Protein AF-A0A523GT35-F1 (afdb_monomer)

Nearest PDB structures (foldseek):
  2ecf-assembly1_A-2  TM=4.949E-01  e=2.630E+00  Stenotrophomonas maltophilia
  5e6s-assembly3_E  TM=4.605E-01  e=5.744E+00  Homo sapiens
  5e6u-assembly1_A  TM=4.478E-01  e=9.290E+00  Homo sapiens

Structure (mmCIF, N/CA/C/O backbone):
data_AF-A0A523GT35-F1
#
_entry.id   AF-A0A523GT35-F1
#
loop_
_atom_site.group_PDB
_atom_site.id
_atom_site.type_symbol
_atom_site.label_atom_id
_atom_site.label_alt_id
_atom_site.label_comp_id
_atom_site.label_asym_id
_atom_site.label_entity_id
_atom_site.label_seq_id
_atom_site.pdbx_PDB_ins_code
_atom_site.Cartn_x
_atom_site.Cartn_y
_atom_site.Cartn_z
_atom_site.occupancy
_atom_site.B_iso_or_equiv
_atom_site.auth_seq_id
_atom_site.auth_comp_id
_atom_site.auth_asym_id
_atom_site.auth_atom_id
_atom_site.pdbx_PDB_model_num
ATOM 1 N N . MET A 1 1 ? 17.011 3.997 -34.703 1.00 52.62 1 MET A N 1
ATOM 2 C CA . MET A 1 1 ? 16.875 4.525 -33.328 1.00 52.62 1 MET A CA 1
ATOM 3 C C . MET A 1 1 ? 15.529 4.063 -32.796 1.00 52.62 1 MET A C 1
ATOM 5 O O . MET A 1 1 ? 14.516 4.458 -33.352 1.00 52.62 1 MET A O 1
ATOM 9 N N . HIS A 1 2 ? 15.509 3.160 -31.815 1.00 78.00 2 HIS A N 1
ATOM 10 C CA . HIS A 1 2 ? 14.256 2.716 -31.198 1.00 78.00 2 HIS A CA 1
ATOM 11 C C . HIS A 1 2 ? 13.876 3.720 -30.106 1.00 78.00 2 HIS A C 1
ATOM 13 O O . HIS A 1 2 ? 14.668 3.958 -29.197 1.00 78.00 2 HIS A O 1
ATOM 19 N N . SER A 1 3 ? 12.699 4.333 -30.225 1.00 84.25 3 SER A N 1
ATOM 20 C CA . SER A 1 3 ? 12.130 5.214 -29.203 1.00 84.25 3 SER A CA 1
ATOM 21 C C . SER A 1 3 ? 11.040 4.456 -28.454 1.00 84.25 3 SER A C 1
ATOM 23 O O . SER A 1 3 ? 10.195 3.817 -29.080 1.00 84.25 3 SER A O 1
ATOM 25 N N . LEU A 1 4 ? 11.069 4.516 -27.124 1.00 83.88 4 LEU A N 1
ATOM 26 C CA . LEU A 1 4 ? 10.042 3.942 -26.265 1.00 83.88 4 LEU A CA 1
ATOM 27 C C . LEU A 1 4 ? 9.447 5.050 -25.406 1.00 83.88 4 LEU A C 1
ATOM 29 O O . LEU A 1 4 ? 10.132 5.629 -24.566 1.00 83.88 4 LEU A O 1
ATOM 33 N N . ILE A 1 5 ? 8.160 5.318 -25.604 1.00 88.50 5 ILE A N 1
ATOM 34 C CA . ILE A 1 5 ? 7.397 6.248 -24.777 1.00 88.50 5 ILE A CA 1
ATOM 35 C C . ILE A 1 5 ? 6.486 5.417 -23.873 1.00 88.50 5 ILE A C 1
ATOM 37 O O . ILE A 1 5 ? 5.737 4.550 -24.337 1.00 88.50 5 ILE A O 1
ATOM 41 N N . ARG A 1 6 ? 6.575 5.668 -22.567 1.00 89.81 6 ARG A N 1
ATOM 42 C CA . ARG A 1 6 ? 5.725 5.064 -21.538 1.00 89.81 6 ARG A CA 1
ATOM 43 C C . ARG A 1 6 ? 5.167 6.177 -20.667 1.00 89.81 6 ARG A C 1
ATOM 45 O O . ARG A 1 6 ? 5.929 6.969 -20.118 1.00 89.81 6 ARG A O 1
ATOM 52 N N . LYS A 1 7 ? 3.841 6.255 -20.597 1.00 93.25 7 LYS A N 1
ATOM 53 C CA . LYS A 1 7 ? 3.146 7.136 -19.658 1.00 93.25 7 LYS A CA 1
ATOM 54 C C . LYS A 1 7 ? 3.077 6.428 -18.311 1.00 93.25 7 LYS A C 1
ATOM 56 O O . LYS A 1 7 ? 3.045 5.204 -18.272 1.00 93.25 7 LYS A O 1
ATOM 61 N N . PHE A 1 8 ? 3.097 7.192 -17.230 1.00 94.75 8 PHE A N 1
ATOM 62 C CA . PHE A 1 8 ? 2.720 6.658 -15.930 1.00 94.75 8 PHE A CA 1
ATOM 63 C C . PHE A 1 8 ? 1.214 6.838 -15.745 1.00 94.75 8 PHE A C 1
ATOM 65 O O . PHE A 1 8 ? 0.640 7.811 -16.235 1.00 94.75 8 PHE A O 1
ATOM 72 N N . ASP A 1 9 ? 0.618 5.911 -15.014 1.00 95.00 9 ASP A N 1
ATOM 73 C CA . ASP A 1 9 ? -0.793 5.881 -14.649 1.00 95.00 9 ASP A CA 1
ATOM 74 C C . ASP A 1 9 ? -0.969 6.233 -13.164 1.00 95.00 9 ASP A C 1
ATOM 76 O O . ASP A 1 9 ? -1.936 6.893 -12.798 1.00 95.00 9 ASP A O 1
ATOM 80 N N . PHE A 1 10 ? 0.010 5.886 -12.313 1.00 93.44 10 PHE A N 1
ATOM 81 C CA . PHE A 1 10 ? -0.019 6.186 -10.878 1.00 93.44 10 PHE A CA 1
ATOM 82 C C . PHE A 1 10 ? 1.306 6.742 -10.352 1.00 93.44 10 PHE A C 1
ATOM 84 O O . PHE A 1 10 ? 2.380 6.536 -10.927 1.00 93.44 10 PHE A O 1
ATOM 91 N N . VAL A 1 11 ? 1.223 7.408 -9.198 1.00 92.50 11 VAL A N 1
ATOM 92 C CA . VAL A 1 11 ? 2.372 7.861 -8.408 1.00 92.50 11 VAL A CA 1
ATOM 93 C C . VAL A 1 11 ? 2.367 7.138 -7.064 1.00 92.50 11 VAL A C 1
ATOM 95 O O . VAL A 1 11 ? 1.373 7.151 -6.346 1.00 92.50 11 VAL A O 1
ATOM 98 N N . LEU A 1 12 ? 3.493 6.517 -6.717 1.00 88.88 12 LEU A N 1
ATOM 99 C CA . LEU A 1 12 ? 3.676 5.746 -5.491 1.00 88.88 12 LEU A CA 1
ATOM 100 C C . LEU A 1 12 ? 4.555 6.508 -4.487 1.00 88.88 12 LEU A C 1
ATOM 102 O O . LEU A 1 12 ? 5.660 6.960 -4.814 1.00 88.88 12 LEU A O 1
ATOM 106 N N . GLY A 1 13 ? 4.092 6.561 -3.236 1.00 81.12 13 GLY A N 1
ATOM 107 C CA . GLY A 1 13 ? 4.807 7.135 -2.095 1.00 81.12 13 GLY A CA 1
ATOM 108 C C . GLY A 1 13 ? 4.301 8.521 -1.688 1.00 81.12 13 GLY A C 1
ATOM 109 O O . GLY A 1 13 ? 3.748 9.263 -2.490 1.00 81.12 13 GLY A O 1
ATOM 110 N N . SER A 1 14 ? 4.532 8.897 -0.425 1.00 80.62 14 SER A N 1
ATOM 111 C CA . SER A 1 14 ? 4.049 10.164 0.157 1.00 80.62 14 SER A CA 1
ATOM 112 C C . SER A 1 14 ? 4.697 11.424 -0.429 1.00 80.62 14 SER A C 1
ATOM 114 O O . SER A 1 14 ? 4.339 12.536 -0.059 1.00 80.62 14 SER A O 1
ATOM 116 N N . GLY A 1 15 ? 5.709 11.285 -1.288 1.00 84.81 15 GLY A N 1
ATOM 117 C CA . GLY A 1 15 ? 6.460 12.408 -1.842 1.00 84.81 15 GLY A CA 1
ATOM 118 C C . GLY A 1 15 ? 7.421 13.089 -0.863 1.00 84.81 15 GLY A C 1
ATOM 119 O O . GLY A 1 15 ? 8.252 13.871 -1.315 1.00 84.81 15 GLY A O 1
ATOM 120 N N . ASN A 1 16 ? 7.397 12.766 0.435 1.00 87.31 16 ASN A N 1
ATOM 121 C CA . ASN A 1 16 ? 8.314 13.352 1.426 1.00 87.31 16 ASN A CA 1
ATOM 122 C C . ASN A 1 16 ? 9.777 12.950 1.184 1.00 87.31 16 ASN A C 1
ATOM 124 O O . ASN A 1 16 ? 10.693 13.759 1.333 1.00 87.31 16 ASN A O 1
ATOM 128 N N . ALA A 1 17 ? 10.006 11.689 0.814 1.00 88.38 17 ALA A N 1
ATOM 129 C CA . ALA A 1 17 ? 11.333 11.181 0.471 1.00 88.38 17 ALA A CA 1
ATOM 130 C C . ALA A 1 17 ? 11.521 11.103 -1.047 1.00 88.38 17 ALA A C 1
ATOM 132 O O . ALA A 1 17 ? 12.507 11.613 -1.585 1.00 88.38 17 ALA A O 1
ATOM 133 N N . ALA A 1 18 ? 10.562 10.477 -1.731 1.00 91.69 18 ALA A N 1
ATOM 134 C CA . ALA A 1 18 ? 10.578 10.294 -3.169 1.00 91.69 18 ALA A CA 1
ATOM 135 C C . ALA A 1 18 ? 9.174 10.018 -3.730 1.00 91.69 18 ALA A C 1
ATOM 137 O O . ALA A 1 18 ? 8.258 9.678 -2.978 1.00 91.69 18 ALA A O 1
ATOM 138 N N . ARG A 1 19 ? 9.043 10.137 -5.054 1.00 93.19 19 ARG A N 1
ATOM 139 C 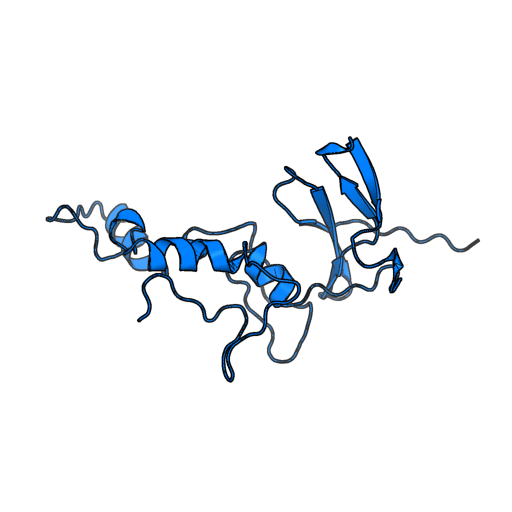CA . ARG A 1 19 ? 7.877 9.726 -5.847 1.00 93.19 19 ARG A CA 1
ATOM 140 C C . ARG A 1 19 ? 8.322 8.712 -6.892 1.00 93.19 19 ARG A C 1
ATOM 142 O O . ARG A 1 19 ? 9.140 9.043 -7.754 1.00 93.19 19 ARG A O 1
ATOM 149 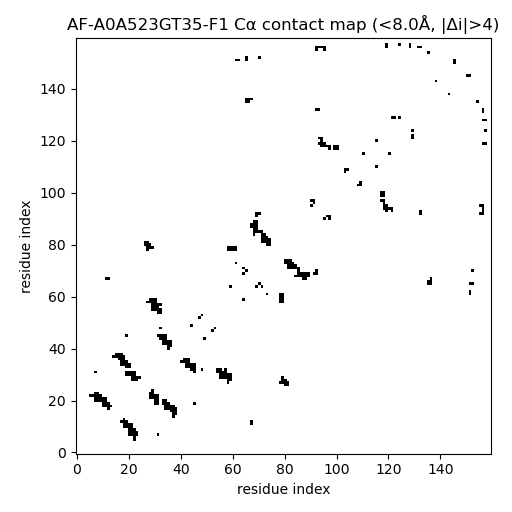N N . ALA A 1 20 ? 7.819 7.489 -6.785 1.00 93.56 20 ALA A N 1
ATOM 150 C CA . ALA A 1 20 ? 7.924 6.491 -7.842 1.00 93.56 20 ALA A CA 1
ATOM 151 C C . ALA A 1 20 ? 6.740 6.626 -8.796 1.00 93.56 20 ALA A C 1
ATOM 153 O O . ALA A 1 20 ? 5.672 7.090 -8.405 1.00 93.56 20 ALA A O 1
ATOM 154 N N . TYR A 1 21 ? 6.939 6.212 -10.038 1.00 95.25 21 TYR A N 1
ATOM 155 C CA . TYR A 1 21 ? 5.925 6.284 -11.080 1.00 95.25 21 TYR A CA 1
ATOM 156 C C . TYR A 1 21 ? 5.619 4.876 -11.552 1.00 95.25 21 TYR A C 1
ATOM 158 O O . TYR A 1 21 ? 6.520 4.044 -11.646 1.00 95.25 21 TYR A O 1
ATOM 166 N N . VAL A 1 22 ? 4.350 4.607 -11.816 1.00 95.25 22 VAL A N 1
ATOM 167 C CA . VAL A 1 22 ? 3.852 3.268 -12.122 1.00 95.25 22 VAL A CA 1
ATOM 168 C C . VAL A 1 22 ? 3.078 3.328 -13.420 1.00 95.25 22 VAL A C 1
ATOM 170 O O . VAL A 1 22 ? 2.316 4.269 -13.620 1.00 95.25 22 VAL A O 1
ATOM 173 N N . THR A 1 23 ? 3.259 2.339 -14.286 1.00 95.88 23 THR A N 1
ATOM 174 C CA . THR A 1 23 ? 2.457 2.167 -15.500 1.00 95.88 23 THR A CA 1
ATOM 175 C C . THR A 1 23 ? 1.678 0.860 -15.455 1.00 95.88 23 THR A C 1
ATOM 177 O O . THR A 1 23 ? 2.124 -0.108 -14.837 1.00 95.88 23 THR A O 1
ATOM 180 N N . VAL A 1 24 ? 0.525 0.835 -16.114 1.00 95.00 24 VAL A N 1
ATOM 181 C CA . VAL A 1 24 ? -0.274 -0.360 -16.357 1.00 95.00 24 VAL A CA 1
ATOM 182 C C . VAL A 1 24 ? 0.033 -0.884 -17.758 1.00 95.00 24 VAL A C 1
ATOM 184 O O . VAL A 1 24 ? -0.209 -0.212 -18.759 1.00 95.00 24 VAL A O 1
ATOM 187 N N . ASN A 1 25 ? 0.521 -2.118 -17.849 1.00 92.44 25 ASN A N 1
ATOM 188 C CA . ASN A 1 25 ? 0.748 -2.816 -19.110 1.00 92.44 25 ASN A CA 1
ATOM 189 C C . ASN A 1 25 ? 0.004 -4.153 -19.099 1.00 92.44 25 ASN A C 1
ATOM 191 O O . ASN A 1 25 ? 0.262 -5.001 -18.253 1.00 92.44 25 ASN A O 1
ATOM 195 N N . ASN A 1 26 ? -0.942 -4.353 -20.021 1.00 91.38 26 ASN A N 1
ATOM 196 C CA . ASN A 1 26 ? -1.770 -5.567 -20.076 1.00 91.38 26 ASN A CA 1
ATOM 197 C C . ASN A 1 26 ? -2.450 -5.919 -18.725 1.00 91.38 26 ASN A C 1
ATOM 199 O O . ASN A 1 26 ? -2.572 -7.089 -18.352 1.00 91.38 26 ASN A O 1
ATOM 203 N N . GLY A 1 27 ? -2.852 -4.895 -17.962 1.00 92.12 27 GLY A N 1
ATOM 204 C CA . GLY A 1 27 ? -3.447 -5.030 -16.627 1.00 92.12 27 GLY A CA 1
ATOM 205 C C . GLY A 1 27 ? -2.454 -5.287 -15.487 1.00 92.12 27 GLY A C 1
ATOM 206 O O . GLY A 1 27 ? -2.886 -5.436 -14.350 1.00 92.12 27 GLY A O 1
ATOM 207 N N . GLU A 1 28 ? -1.151 -5.350 -15.768 1.00 95.25 28 GLU A N 1
ATOM 208 C CA . GLU A 1 28 ? -0.088 -5.503 -14.772 1.00 95.25 28 GLU A CA 1
ATOM 209 C C . GLU A 1 28 ? 0.555 -4.159 -14.427 1.00 95.25 28 GLU A C 1
ATOM 211 O O . GLU A 1 28 ? 0.800 -3.326 -15.300 1.00 95.25 28 GLU A O 1
ATOM 216 N N . LEU A 1 29 ? 0.817 -3.940 -13.143 1.00 95.56 29 LEU A N 1
ATOM 217 C CA . LEU A 1 29 ? 1.445 -2.735 -12.621 1.00 95.56 29 LEU A CA 1
ATOM 218 C C . LEU A 1 29 ? 2.962 -2.893 -12.613 1.00 95.56 29 LEU A C 1
ATOM 220 O O . LEU A 1 29 ? 3.495 -3.797 -11.966 1.00 95.56 29 LEU A O 1
ATOM 224 N N . HIS A 1 30 ? 3.657 -1.957 -13.253 1.00 95.75 30 HIS A N 1
ATOM 225 C CA . HIS A 1 30 ? 5.115 -1.916 -13.282 1.00 95.75 30 HIS A CA 1
ATOM 226 C C . HIS A 1 30 ? 5.649 -0.582 -12.766 1.00 95.75 30 HIS A C 1
ATOM 228 O O . HIS A 1 30 ? 5.195 0.485 -13.18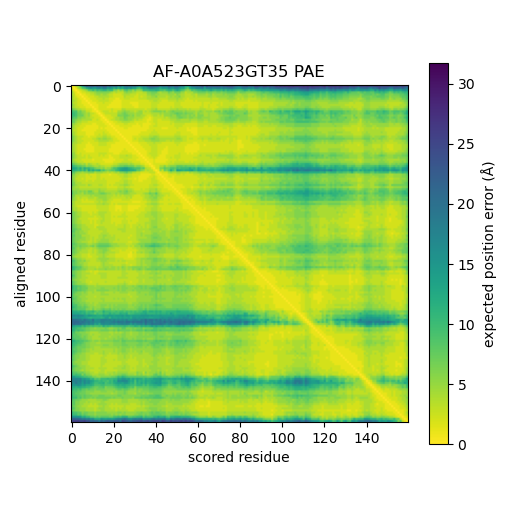3 1.00 95.75 30 HIS A O 1
ATOM 234 N N . GLU A 1 31 ? 6.645 -0.630 -11.881 1.00 95.56 31 GLU A N 1
ATOM 235 C CA . GLU A 1 31 ? 7.413 0.555 -11.504 1.00 95.56 31 GLU A CA 1
ATOM 236 C C . GLU A 1 31 ? 8.277 0.999 -12.693 1.00 95.56 31 GLU A C 1
ATOM 238 O O . GLU A 1 31 ? 9.049 0.219 -13.252 1.00 95.56 31 GLU A O 1
ATOM 243 N N . LEU A 1 32 ? 8.173 2.273 -13.064 1.00 95.56 32 LEU A N 1
ATOM 244 C CA . LEU A 1 32 ? 9.060 2.885 -14.042 1.00 95.56 32 LEU A CA 1
ATOM 245 C C . LEU A 1 32 ? 10.470 3.064 -13.448 1.00 95.56 32 LEU A C 1
ATOM 247 O O . LEU A 1 32 ? 10.617 3.342 -12.256 1.00 95.56 32 LEU A O 1
ATOM 251 N N . PRO A 1 33 ? 11.526 2.981 -14.278 1.00 94.50 33 PRO A N 1
ATOM 252 C CA . PRO A 1 33 ? 12.911 2.984 -13.804 1.00 94.50 33 PRO A CA 1
ATOM 253 C C . PRO A 1 33 ? 13.348 4.295 -13.149 1.00 94.50 33 PRO A C 1
ATOM 255 O O . PRO A 1 33 ? 14.353 4.310 -12.443 1.00 94.50 33 PRO A O 1
ATOM 258 N N . LEU A 1 34 ? 12.636 5.396 -13.400 1.00 93.38 34 LEU A N 1
ATOM 259 C CA . LEU A 1 34 ? 13.004 6.733 -12.953 1.00 93.38 34 LEU A CA 1
ATOM 260 C C . LEU A 1 34 ? 12.108 7.197 -11.799 1.00 93.38 34 LEU A C 1
ATOM 262 O O . LEU A 1 34 ? 10.885 7.094 -11.856 1.00 93.38 34 LEU A O 1
ATOM 266 N N . ARG A 1 35 ? 12.732 7.780 -10.777 1.00 93.88 35 ARG A N 1
ATOM 267 C CA . ARG A 1 35 ? 12.096 8.287 -9.559 1.00 93.88 35 ARG A CA 1
ATOM 268 C C . ARG A 1 35 ? 12.521 9.723 -9.291 1.00 93.88 35 ARG A C 1
ATOM 270 O O . ARG A 1 35 ? 13.668 10.099 -9.534 1.00 93.88 35 ARG A O 1
ATOM 277 N N . TRP A 1 36 ? 11.606 10.510 -8.731 1.00 94.81 36 TRP A N 1
ATOM 278 C CA . TRP A 1 36 ? 11.917 11.844 -8.223 1.00 94.81 36 TRP A CA 1
ATOM 279 C C . TRP A 1 36 ? 12.282 11.774 -6.741 1.00 94.81 36 TRP A C 1
ATOM 281 O O . TRP A 1 36 ? 11.485 11.286 -5.942 1.00 94.81 36 TRP A O 1
ATOM 291 N N . PHE A 1 37 ? 13.453 12.278 -6.358 1.00 93.62 37 PHE A N 1
ATOM 292 C CA . PHE A 1 37 ? 13.907 12.345 -4.968 1.00 93.62 37 PHE A CA 1
ATOM 293 C C . PHE A 1 37 ? 13.747 13.765 -4.432 1.00 93.62 37 PHE A C 1
ATOM 295 O O . PHE A 1 37 ? 14.496 14.666 -4.807 1.00 93.62 37 PHE A O 1
ATOM 302 N N . SER A 1 38 ? 12.802 13.963 -3.513 1.00 92.12 38 SER A N 1
ATOM 303 C CA . SER A 1 38 ? 12.415 15.296 -3.039 1.00 92.12 38 SER A CA 1
ATOM 304 C C . SER A 1 38 ? 13.527 15.994 -2.256 1.00 92.12 38 SER A C 1
ATOM 306 O O . SER A 1 38 ? 13.785 17.168 -2.483 1.00 92.12 38 SER A O 1
ATOM 308 N N . ARG A 1 39 ? 14.249 15.268 -1.391 1.00 86.38 39 ARG A N 1
ATOM 309 C CA . ARG A 1 39 ? 15.328 15.843 -0.558 1.00 86.38 39 ARG A CA 1
ATOM 310 C C . ARG A 1 39 ? 16.585 16.238 -1.335 1.00 86.38 39 ARG A C 1
ATOM 312 O O . ARG A 1 39 ? 17.335 17.090 -0.883 1.00 86.38 39 ARG A O 1
ATOM 319 N N . ARG A 1 40 ? 16.832 15.580 -2.470 1.00 83.56 40 ARG A N 1
ATOM 320 C CA . ARG A 1 40 ? 17.958 15.869 -3.374 1.00 83.56 40 ARG A CA 1
ATOM 321 C C . ARG A 1 40 ? 17.533 16.712 -4.577 1.00 83.56 40 ARG A C 1
ATOM 323 O O . ARG A 1 40 ? 18.380 17.014 -5.409 1.00 83.56 40 ARG A O 1
ATOM 330 N N . THR A 1 41 ? 16.232 17.013 -4.677 1.00 82.19 41 THR A N 1
ATOM 331 C CA . THR A 1 41 ? 15.584 17.740 -5.778 1.00 82.19 41 THR A CA 1
ATOM 332 C C . THR A 1 41 ? 16.076 17.274 -7.146 1.00 82.19 41 THR A C 1
ATOM 334 O O . THR A 1 41 ? 16.649 18.050 -7.906 1.00 82.19 41 THR A O 1
ATOM 337 N N . GLY A 1 42 ? 15.907 15.985 -7.448 1.00 94.50 42 GLY A N 1
ATOM 338 C CA . GLY A 1 42 ? 16.416 15.442 -8.702 1.00 94.50 42 GLY A CA 1
ATOM 339 C C . GLY A 1 42 ? 15.864 14.078 -9.086 1.00 94.50 42 GLY A C 1
ATOM 340 O O . GLY A 1 42 ? 15.316 13.337 -8.265 1.00 94.50 42 GLY A O 1
ATOM 341 N N . TRP A 1 43 ? 16.040 13.758 -10.363 1.00 94.56 43 TRP A N 1
ATOM 342 C CA . TRP A 1 43 ? 15.718 12.462 -10.941 1.00 94.56 43 TRP A CA 1
ATOM 343 C C . TRP A 1 43 ? 16.886 11.495 -10.777 1.00 94.56 43 TRP A C 1
ATOM 345 O O . TRP A 1 43 ? 18.032 11.848 -11.049 1.00 94.56 43 TRP A O 1
ATOM 355 N N . ALA A 1 44 ? 16.594 10.265 -10.372 1.00 94.44 44 ALA A N 1
ATOM 356 C CA . ALA A 1 44 ? 17.552 9.168 -10.413 1.00 94.44 44 ALA A CA 1
ATOM 357 C C . ALA A 1 44 ? 16.821 7.835 -10.594 1.00 94.44 44 ALA A C 1
ATOM 359 O O . ALA A 1 44 ? 15.591 7.771 -10.523 1.00 94.44 44 ALA A O 1
ATOM 360 N N . LEU A 1 45 ? 17.581 6.771 -10.849 1.00 94.31 45 LEU A N 1
ATOM 361 C CA . LEU A 1 45 ? 17.012 5.436 -10.976 1.00 94.31 45 LEU A CA 1
ATOM 362 C C . LEU A 1 45 ? 16.392 4.970 -9.652 1.00 94.31 45 LEU A C 1
ATOM 364 O O . LEU A 1 45 ? 16.894 5.285 -8.567 1.00 94.31 45 LEU A O 1
ATOM 368 N N . SER A 1 46 ? 15.298 4.215 -9.742 1.00 92.38 46 SER A N 1
ATOM 369 C CA . SER A 1 46 ? 14.688 3.578 -8.578 1.00 92.38 46 SER A CA 1
ATOM 370 C C . SER A 1 46 ? 15.673 2.604 -7.911 1.00 92.38 46 SER A C 1
ATOM 372 O O . SER A 1 46 ? 16.432 1.926 -8.606 1.00 92.38 46 SER A O 1
ATOM 374 N N . PRO A 1 47 ? 15.666 2.478 -6.570 1.00 89.75 47 PRO A N 1
ATOM 375 C CA . PRO A 1 47 ? 16.590 1.592 -5.868 1.00 89.75 47 PRO A CA 1
ATOM 376 C C . PRO A 1 47 ? 16.525 0.145 -6.374 1.00 89.75 47 PRO A C 1
ATOM 378 O O . PRO A 1 47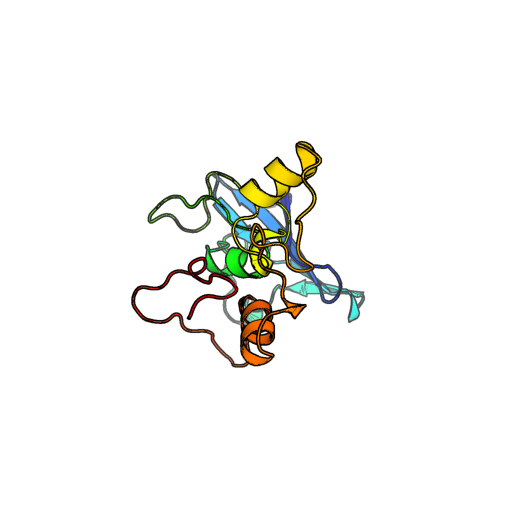 ? 15.435 -0.427 -6.509 1.00 89.75 47 PRO A O 1
ATOM 381 N N . GLY A 1 48 ? 17.694 -0.448 -6.616 1.00 89.44 48 GLY A N 1
ATOM 382 C CA . GLY A 1 48 ? 17.872 -1.805 -7.130 1.00 89.44 48 GLY A CA 1
ATOM 383 C C . GLY A 1 48 ? 18.225 -1.862 -8.618 1.00 89.44 48 GLY A C 1
ATOM 384 O O . GLY A 1 48 ? 18.852 -2.837 -9.032 1.00 89.44 48 GLY A O 1
ATOM 385 N N . TYR A 1 49 ? 17.906 -0.827 -9.406 1.00 92.62 49 TYR A N 1
ATOM 386 C CA . TYR A 1 49 ? 18.237 -0.769 -10.838 1.00 92.62 49 TYR A CA 1
ATOM 387 C C . TYR A 1 49 ? 19.744 -0.737 -11.113 1.00 92.62 49 TYR A C 1
ATOM 389 O O . TYR A 1 49 ? 20.183 -1.164 -12.176 1.00 92.62 49 TYR A O 1
ATOM 397 N N . GLU A 1 50 ? 20.541 -0.273 -10.151 1.00 90.00 50 GLU A N 1
ATOM 398 C CA . GLU A 1 50 ? 22.002 -0.304 -10.206 1.00 90.00 50 GLU A CA 1
ATOM 399 C C . GLU A 1 50 ? 22.581 -1.727 -10.137 1.00 90.00 50 GLU A C 1
ATOM 401 O O . GLU A 1 50 ? 23.694 -1.952 -10.602 1.00 90.00 50 GLU A O 1
ATOM 406 N N . ARG A 1 51 ? 21.831 -2.688 -9.574 1.00 91.44 51 ARG A N 1
ATOM 407 C CA . ARG A 1 51 ? 22.231 -4.104 -9.471 1.00 91.44 51 ARG A CA 1
ATOM 408 C C . ARG A 1 51 ? 21.511 -4.998 -10.475 1.00 91.44 51 ARG A C 1
ATOM 410 O O . ARG A 1 51 ? 22.114 -5.929 -10.994 1.00 91.44 51 ARG A O 1
ATOM 417 N N . ASN A 1 52 ? 20.230 -4.738 -10.729 1.00 90.31 52 ASN A N 1
ATOM 418 C CA . ASN A 1 52 ? 19.409 -5.500 -11.664 1.00 90.31 52 ASN A CA 1
ATOM 419 C C . ASN A 1 52 ? 18.507 -4.555 -12.470 1.00 90.31 52 ASN A C 1
ATOM 421 O O . ASN A 1 52 ? 17.474 -4.091 -11.983 1.00 90.31 52 ASN A O 1
ATOM 425 N N . ASN A 1 53 ? 18.905 -4.261 -13.707 1.00 90.88 53 ASN A N 1
ATOM 426 C CA . ASN A 1 53 ? 18.173 -3.357 -14.584 1.00 90.88 53 ASN A CA 1
ATOM 427 C C . ASN A 1 53 ? 17.151 -4.120 -15.438 1.00 90.88 53 ASN A C 1
ATOM 429 O O . ASN A 1 53 ? 17.446 -4.554 -16.551 1.00 90.88 53 ASN A O 1
ATOM 433 N N . VAL A 1 54 ? 15.924 -4.209 -14.929 1.00 92.38 54 VAL A N 1
ATOM 434 C CA . VAL A 1 54 ? 14.769 -4.818 -15.616 1.00 92.38 54 VAL A CA 1
ATOM 435 C C . VAL A 1 54 ? 14.028 -3.843 -16.543 1.00 92.38 54 VAL A C 1
ATOM 437 O O . VAL A 1 54 ? 12.904 -4.101 -16.960 1.00 92.38 54 VAL A O 1
ATOM 440 N N . ARG A 1 55 ? 14.636 -2.696 -16.874 1.00 91.00 55 ARG A N 1
ATOM 441 C CA . ARG A 1 55 ? 14.060 -1.663 -17.751 1.00 91.00 55 ARG A CA 1
ATOM 442 C C . ARG A 1 55 ? 12.659 -1.222 -17.292 1.00 91.00 55 ARG A C 1
ATOM 444 O O . ARG A 1 55 ? 12.548 -0.575 -16.255 1.00 91.00 55 ARG A O 1
ATOM 451 N N . PHE A 1 56 ? 11.614 -1.537 -18.055 1.00 92.31 56 PHE A N 1
ATOM 452 C CA . PHE A 1 56 ? 10.225 -1.136 -17.803 1.00 92.31 56 PHE A CA 1
ATOM 453 C C . PHE A 1 56 ? 9.363 -2.283 -17.252 1.00 92.31 56 PHE A C 1
ATOM 455 O O . PHE A 1 56 ? 8.162 -2.103 -17.090 1.00 92.31 56 PHE A O 1
ATOM 462 N N . ASP A 1 57 ? 9.975 -3.430 -16.939 1.00 92.12 57 ASP A N 1
ATOM 463 C CA . ASP A 1 57 ? 9.272 -4.671 -16.599 1.00 92.12 57 ASP A CA 1
ATOM 464 C C . ASP A 1 57 ? 9.336 -4.985 -15.089 1.00 92.12 57 ASP A C 1
ATOM 466 O O . ASP A 1 57 ? 9.167 -6.127 -14.668 1.00 92.12 57 ASP A O 1
ATOM 470 N N . ARG A 1 58 ? 9.583 -3.982 -14.227 1.00 94.31 58 ARG A N 1
ATOM 471 C CA . ARG A 1 58 ? 9.608 -4.179 -12.766 1.00 94.31 58 ARG A CA 1
ATOM 472 C C . ARG A 1 58 ? 8.192 -4.296 -12.204 1.00 94.31 58 ARG A C 1
ATOM 474 O O . ARG A 1 58 ? 7.602 -3.291 -11.823 1.00 94.31 58 ARG A O 1
ATOM 481 N N . THR A 1 59 ? 7.665 -5.510 -12.111 1.00 95.12 59 THR A N 1
ATOM 482 C CA . THR A 1 59 ? 6.336 -5.787 -11.541 1.00 95.12 59 THR A CA 1
ATOM 483 C C . THR A 1 59 ? 6.196 -5.313 -10.089 1.00 95.12 59 THR A C 1
ATOM 485 O O . THR A 1 59 ? 7.039 -5.615 -9.239 1.00 95.12 59 THR A O 1
ATOM 488 N N . LEU A 1 60 ? 5.098 -4.619 -9.779 1.00 93.81 60 LEU A N 1
ATOM 489 C CA . LEU A 1 60 ? 4.692 -4.288 -8.412 1.00 93.81 60 LEU A CA 1
ATOM 490 C C . LEU A 1 60 ? 3.883 -5.431 -7.801 1.00 93.81 60 LEU A C 1
ATOM 492 O O . LEU A 1 60 ? 2.706 -5.611 -8.096 1.00 93.81 60 LEU A O 1
ATOM 496 N N . THR A 1 61 ? 4.506 -6.195 -6.912 1.00 92.12 61 THR A N 1
ATOM 497 C CA . THR A 1 61 ? 3.863 -7.340 -6.258 1.00 92.12 61 THR A CA 1
ATOM 498 C C . THR A 1 61 ? 2.863 -6.903 -5.177 1.00 92.12 61 THR A C 1
ATOM 500 O O . THR A 1 61 ? 2.822 -5.736 -4.772 1.00 92.12 61 THR A O 1
ATOM 503 N N . SER A 1 62 ? 2.093 -7.859 -4.642 1.00 90.94 62 SER A N 1
ATOM 504 C CA . SER A 1 62 ? 1.260 -7.678 -3.438 1.00 90.94 62 SER A CA 1
ATOM 505 C C . SER A 1 62 ? 2.030 -7.008 -2.301 1.00 90.94 62 SER A C 1
ATOM 507 O O . SER A 1 62 ? 1.504 -6.125 -1.624 1.00 90.94 62 SER A O 1
ATOM 509 N N . ARG A 1 63 ? 3.313 -7.350 -2.158 1.00 89.44 63 ARG A N 1
ATOM 510 C CA . ARG A 1 63 ? 4.184 -6.784 -1.138 1.00 89.44 63 ARG A CA 1
ATOM 511 C C . ARG A 1 63 ? 4.500 -5.305 -1.343 1.00 89.44 63 ARG A C 1
ATOM 513 O O . ARG A 1 63 ? 4.659 -4.571 -0.373 1.00 89.44 63 ARG A O 1
ATOM 520 N N . CYS A 1 64 ? 4.597 -4.834 -2.583 1.00 89.75 64 CYS A N 1
ATOM 521 C CA . CYS A 1 64 ? 4.729 -3.398 -2.829 1.00 89.75 64 CYS A CA 1
ATOM 522 C C . CYS A 1 64 ? 3.465 -2.657 -2.372 1.00 89.75 64 CYS A C 1
ATOM 524 O O . CYS A 1 64 ? 3.554 -1.598 -1.752 1.00 89.75 64 CYS A O 1
ATOM 526 N N . MET A 1 65 ? 2.293 -3.240 -2.636 1.00 90.56 65 MET A N 1
ATOM 527 C CA . MET A 1 65 ? 1.004 -2.653 -2.268 1.00 90.56 65 MET A CA 1
ATOM 528 C C . MET A 1 65 ? 0.741 -2.702 -0.766 1.00 90.56 65 MET A C 1
ATOM 530 O O . MET A 1 65 ? 0.143 -1.775 -0.228 1.00 90.56 65 MET A O 1
ATOM 534 N N . SER A 1 66 ? 1.232 -3.722 -0.063 1.00 89.88 66 SER A N 1
ATOM 535 C CA . SER A 1 66 ? 0.945 -3.908 1.360 1.00 89.88 66 SER A CA 1
ATOM 536 C C . SER A 1 66 ? 1.435 -2.774 2.253 1.00 89.88 66 SER A C 1
ATOM 538 O O . SER A 1 66 ? 0.892 -2.614 3.342 1.00 89.88 66 SER A O 1
ATOM 540 N N . CYS A 1 67 ? 2.426 -1.997 1.809 1.00 89.56 67 CYS A N 1
ATOM 541 C CA . CYS A 1 67 ? 2.973 -0.867 2.562 1.00 89.56 67 CYS A CA 1
ATOM 542 C C . CYS A 1 67 ? 2.561 0.507 2.013 1.00 89.56 67 CYS A C 1
ATOM 544 O O . CYS A 1 67 ? 2.743 1.514 2.699 1.00 89.56 67 CYS A O 1
ATOM 546 N N . HIS A 1 68 ? 2.065 0.565 0.774 1.00 90.00 68 HIS A N 1
ATOM 547 C CA . HIS A 1 68 ? 1.809 1.809 0.039 1.00 90.00 68 HIS A CA 1
ATOM 548 C C . HIS A 1 68 ? 0.345 2.014 -0.349 1.00 90.00 68 HIS A C 1
ATOM 550 O O . HIS A 1 68 ? 0.011 3.058 -0.909 1.00 90.00 68 HIS A O 1
ATOM 556 N N . ASN A 1 69 ? -0.509 1.037 -0.065 1.00 90.94 69 ASN A N 1
ATOM 557 C CA . ASN A 1 69 ? -1.902 1.044 -0.461 1.00 90.94 69 ASN A CA 1
ATOM 558 C C . ASN A 1 69 ? -2.804 0.465 0.644 1.00 90.94 69 ASN A C 1
ATOM 560 O O . ASN A 1 69 ? -2.329 -0.099 1.637 1.00 90.94 69 ASN A O 1
ATOM 564 N N . ALA A 1 70 ? -4.114 0.609 0.468 1.00 92.19 70 ALA A N 1
ATOM 565 C CA . ALA A 1 70 ? -5.145 -0.021 1.272 1.00 92.19 70 ALA A CA 1
ATOM 566 C C . ALA A 1 70 ? -5.165 -1.545 1.024 1.00 92.19 70 ALA A C 1
ATOM 568 O O . ALA A 1 70 ? -4.116 -2.177 0.887 1.00 92.19 70 ALA A O 1
ATOM 569 N N . TYR A 1 71 ? -6.341 -2.167 1.017 1.00 91.81 71 TYR A N 1
ATOM 570 C CA . TYR A 1 71 ? -6.505 -3.583 0.691 1.00 91.81 71 TYR A CA 1
ATOM 571 C C . TYR A 1 71 ? -6.946 -3.718 -0.774 1.00 91.81 71 TYR A C 1
ATOM 573 O O . TYR A 1 71 ? -8.131 -3.542 -1.049 1.00 91.81 71 TYR A O 1
ATOM 581 N N . PRO A 1 72 ? -6.028 -3.976 -1.726 1.00 92.31 72 PRO A N 1
ATOM 582 C CA . PRO A 1 72 ? -6.418 -4.292 -3.089 1.00 92.31 72 PRO A CA 1
ATOM 583 C C . PRO A 1 72 ? -7.012 -5.698 -3.148 1.00 92.31 72 PRO A C 1
ATOM 585 O O . PRO A 1 72 ? -6.569 -6.614 -2.447 1.00 92.31 72 PRO A O 1
ATOM 588 N N . GLU A 1 73 ? -7.974 -5.886 -4.035 1.00 92.19 73 GLU A N 1
ATOM 589 C CA . GLU A 1 73 ? -8.514 -7.197 -4.348 1.00 92.19 73 GLU A CA 1
ATOM 590 C C . GLU A 1 73 ? -7.546 -7.934 -5.286 1.00 92.19 73 GLU A C 1
ATOM 592 O O . GLU A 1 73 ? -7.299 -7.530 -6.427 1.00 92.19 73 GLU A O 1
ATOM 597 N N . GLN A 1 74 ? -6.932 -8.997 -4.766 1.00 90.88 74 GLN A N 1
ATOM 598 C CA . GLN A 1 74 ? -5.906 -9.759 -5.473 1.00 90.88 74 GLN A CA 1
ATOM 599 C C . GLN A 1 74 ? -6.519 -10.765 -6.440 1.00 90.88 74 GLN A C 1
ATOM 601 O O . GLN A 1 74 ? -7.505 -11.424 -6.120 1.00 90.88 74 GLN A O 1
ATOM 606 N N . ILE A 1 75 ? -5.859 -10.961 -7.582 1.00 91.81 75 ILE A N 1
ATOM 607 C CA . ILE A 1 75 ? -6.131 -12.100 -8.458 1.00 91.81 75 ILE A CA 1
ATOM 608 C C . ILE A 1 75 ? -5.264 -13.274 -7.976 1.00 91.81 75 ILE A C 1
ATOM 610 O O . ILE A 1 75 ? -4.033 -13.159 -7.999 1.00 91.81 75 ILE A O 1
ATOM 614 N N . PRO A 1 76 ? -5.855 -14.401 -7.532 1.00 88.50 76 PRO A N 1
ATOM 615 C CA . PRO A 1 76 ? -5.087 -15.532 -7.026 1.00 88.50 76 PRO A CA 1
ATOM 616 C C . PRO A 1 76 ? -4.023 -16.001 -8.021 1.00 88.50 76 PRO A C 1
ATOM 618 O O . PRO A 1 76 ? -4.297 -16.159 -9.209 1.00 88.50 76 PRO A O 1
ATOM 621 N N . PHE A 1 77 ? -2.811 -16.248 -7.516 1.00 88.12 77 PHE A N 1
ATOM 622 C CA . PHE A 1 77 ? -1.662 -16.758 -8.280 1.00 88.12 77 PHE A CA 1
ATOM 623 C C . PHE A 1 77 ? -1.133 -15.834 -9.395 1.00 88.12 77 PHE A C 1
ATOM 625 O O . PHE A 1 77 ? -0.272 -16.253 -10.168 1.00 88.12 77 PHE A O 1
ATOM 632 N N . VAL A 1 78 ? -1.582 -14.575 -9.465 1.00 90.88 78 VAL A N 1
ATOM 633 C CA . VAL A 1 78 ? -1.112 -13.588 -10.448 1.00 90.88 78 VAL A CA 1
ATOM 634 C C . VAL A 1 78 ? -0.423 -12.426 -9.735 1.00 90.88 78 VAL A C 1
ATOM 636 O O . VAL A 1 78 ? -1.025 -11.721 -8.932 1.00 90.88 78 VAL A O 1
ATOM 639 N N . SER A 1 79 ? 0.856 -12.203 -10.044 1.00 91.62 79 SER A N 1
ATOM 640 C CA . SER A 1 79 ? 1.602 -11.050 -9.530 1.00 91.62 79 SER A CA 1
ATOM 641 C C . SER A 1 79 ? 1.334 -9.809 -10.380 1.00 91.62 79 SER A C 1
ATOM 643 O O . SER A 1 79 ? 1.192 -9.904 -11.595 1.00 91.62 79 SER A O 1
ATOM 645 N N . GLY A 1 80 ? 1.272 -8.638 -9.747 1.00 92.62 80 GLY A N 1
ATOM 646 C CA . GLY A 1 80 ? 1.172 -7.355 -10.446 1.00 92.62 80 GLY A CA 1
ATOM 647 C C . GLY A 1 80 ? -0.200 -6.993 -11.001 1.00 92.62 80 GLY A C 1
ATOM 648 O O . GLY A 1 80 ? -0.368 -5.856 -11.433 1.00 92.62 80 GLY A O 1
ATOM 649 N N . LYS A 1 81 ? -1.184 -7.898 -10.960 1.00 94.88 81 LYS A N 1
ATOM 650 C CA . LYS A 1 81 ? -2.564 -7.620 -11.374 1.00 94.88 81 LYS A CA 1
ATOM 651 C C . LYS A 1 81 ? -3.508 -7.667 -10.182 1.00 94.88 81 LYS A C 1
ATOM 653 O O . LYS A 1 81 ? -3.447 -8.581 -9.362 1.00 94.88 81 LYS A O 1
ATOM 658 N N . PHE A 1 82 ? -4.408 -6.698 -10.130 1.00 92.94 82 PHE A N 1
ATOM 659 C CA . PHE A 1 82 ? -5.411 -6.561 -9.082 1.00 92.94 82 PHE A CA 1
ATOM 660 C C . PHE A 1 82 ? -6.755 -6.243 -9.733 1.00 92.94 82 PHE A C 1
ATOM 662 O O . PHE A 1 82 ? -6.791 -5.599 -10.782 1.00 92.94 82 PHE A O 1
ATOM 669 N N . ILE A 1 83 ? -7.848 -6.699 -9.124 1.00 93.62 83 ILE A N 1
ATOM 670 C CA . ILE A 1 83 ? -9.206 -6.387 -9.594 1.00 93.62 83 ILE A CA 1
ATOM 671 C C . ILE A 1 83 ? -9.485 -4.895 -9.385 1.00 93.62 83 ILE A C 1
ATOM 673 O O . ILE A 1 83 ? -10.042 -4.233 -10.258 1.00 93.62 83 ILE A O 1
ATOM 677 N N . ASN A 1 84 ? -9.015 -4.349 -8.263 1.00 91.25 84 ASN A N 1
ATOM 678 C CA . ASN A 1 84 ? -8.992 -2.920 -7.996 1.00 91.25 84 ASN A CA 1
ATOM 679 C C . ASN A 1 84 ? -7.647 -2.488 -7.393 1.00 91.25 84 ASN A C 1
ATOM 681 O O . ASN A 1 84 ? -6.918 -3.271 -6.782 1.00 91.25 84 ASN A O 1
ATOM 685 N N . VAL A 1 85 ? -7.314 -1.212 -7.570 1.00 89.88 85 VAL A N 1
ATOM 686 C CA . VAL A 1 85 ? -6.141 -0.584 -6.959 1.00 89.88 85 VAL A CA 1
ATOM 687 C C . VAL A 1 85 ? -6.657 0.605 -6.162 1.00 89.88 85 VAL A C 1
ATOM 689 O O . VAL A 1 85 ? -6.975 1.630 -6.763 1.00 89.88 85 VAL A O 1
ATOM 692 N N . PRO A 1 86 ? -6.803 0.480 -4.834 1.00 90.25 86 PRO A N 1
ATOM 693 C CA . PRO A 1 86 ? -7.205 1.610 -4.011 1.00 90.25 86 PRO A CA 1
ATOM 694 C C . PRO A 1 86 ? -6.162 2.735 -4.074 1.00 90.25 86 PRO A C 1
ATOM 696 O O . PRO A 1 86 ? -5.034 2.540 -4.535 1.00 90.25 86 PRO A O 1
ATOM 699 N N . GLU A 1 87 ? -6.527 3.921 -3.597 1.00 87.06 87 GLU A N 1
ATOM 700 C CA . GLU A 1 87 ? -5.610 5.057 -3.528 1.00 87.06 87 GLU A CA 1
ATOM 701 C C . GLU A 1 87 ? -5.197 5.326 -2.079 1.00 87.06 87 GLU A C 1
ATOM 703 O O . GLU A 1 87 ? -6.015 5.661 -1.223 1.00 87.06 87 GLU A O 1
ATOM 708 N N . GLY A 1 88 ? -3.897 5.200 -1.808 1.00 87.94 88 GLY A N 1
ATOM 709 C CA . GLY A 1 88 ? -3.309 5.531 -0.513 1.00 87.94 88 GLY A CA 1
ATOM 710 C C . GLY A 1 88 ? -3.612 4.533 0.608 1.00 87.94 88 GLY A C 1
ATOM 711 O O . GLY A 1 88 ? -4.156 3.452 0.408 1.00 87.94 88 GLY A O 1
ATOM 712 N N . ILE A 1 89 ? -3.188 4.889 1.821 1.00 91.38 89 ILE A N 1
ATOM 713 C CA . ILE A 1 89 ? -3.405 4.095 3.036 1.00 91.38 89 ILE A CA 1
ATOM 714 C C . ILE A 1 89 ? -4.786 4.441 3.598 1.00 91.38 89 ILE A C 1
ATOM 716 O O . ILE A 1 89 ? -5.025 5.589 3.966 1.00 91.38 89 ILE A O 1
ATOM 720 N N . SER A 1 90 ? -5.685 3.458 3.677 1.00 91.62 90 SER A N 1
ATOM 721 C CA . SER A 1 90 ? -7.041 3.653 4.205 1.00 91.62 90 SER A CA 1
ATOM 722 C C . SER A 1 90 ? -7.110 3.562 5.732 1.00 91.62 90 SER A C 1
ATOM 724 O O . SER A 1 90 ? -6.207 3.031 6.384 1.00 91.62 90 SER A O 1
ATOM 726 N N . CYS A 1 91 ? -8.235 4.007 6.301 1.00 93.25 91 CYS A N 1
ATOM 727 C CA . CYS A 1 91 ? -8.543 3.908 7.731 1.00 93.25 91 CYS A CA 1
ATOM 728 C C . CYS A 1 91 ? -8.337 2.479 8.260 1.00 93.25 91 CYS A C 1
ATOM 730 O O . CYS A 1 91 ? -7.744 2.265 9.316 1.00 93.25 91 CYS A O 1
ATOM 732 N N . GLU A 1 92 ? -8.767 1.478 7.492 1.00 93.06 92 GLU A N 1
ATOM 733 C CA . GLU A 1 92 ? -8.792 0.082 7.930 1.00 93.06 92 GLU A CA 1
ATOM 734 C C . GLU A 1 92 ? -7.402 -0.544 8.076 1.00 93.06 92 GLU A C 1
ATOM 736 O O . GLU A 1 92 ? -7.235 -1.493 8.844 1.00 93.06 92 GLU A O 1
ATOM 741 N N . ARG A 1 93 ? -6.376 0.034 7.431 1.00 93.31 93 ARG A N 1
ATOM 742 C CA . ARG A 1 93 ? -4.968 -0.343 7.656 1.00 93.31 93 ARG A CA 1
ATOM 743 C C . ARG A 1 93 ? -4.551 -0.160 9.115 1.00 93.31 93 ARG A C 1
ATOM 745 O O . ARG A 1 93 ? -3.655 -0.850 9.594 1.00 93.31 93 ARG A O 1
ATOM 752 N N . CYS A 1 94 ? -5.216 0.759 9.805 1.00 93.88 94 CYS A N 1
ATOM 753 C CA . CYS A 1 94 ? -4.930 1.191 11.165 1.00 93.88 94 CYS A CA 1
ATOM 754 C C . CYS A 1 94 ? -6.029 0.801 12.161 1.00 93.88 94 CYS A C 1
ATOM 756 O O . CYS A 1 94 ? -5.729 0.575 13.333 1.00 93.88 94 CYS A O 1
ATOM 758 N N . HIS A 1 95 ? -7.274 0.715 11.692 1.00 94.06 95 HIS A N 1
ATOM 759 C CA . HIS A 1 95 ? -8.477 0.640 12.522 1.00 94.06 95 HIS A CA 1
ATOM 760 C C . HIS A 1 95 ? -9.291 -0.657 12.354 1.00 94.06 95 HIS A C 1
ATOM 762 O O . HIS A 1 95 ? -10.337 -0.793 12.991 1.00 94.06 95 HIS A O 1
ATOM 768 N N . ARG A 1 96 ? -8.802 -1.629 11.558 1.00 91.12 96 ARG A N 1
ATOM 769 C CA . ARG A 1 96 ? -9.546 -2.843 11.149 1.00 91.12 96 ARG A CA 1
ATOM 770 C C . ARG A 1 96 ? -10.793 -2.471 10.323 1.00 91.12 96 ARG A C 1
ATOM 772 O O . ARG A 1 96 ? -10.964 -1.313 9.960 1.00 91.12 96 ARG A O 1
ATOM 779 N N . ALA A 1 97 ? -11.623 -3.459 9.983 1.00 92.62 97 ALA A N 1
ATOM 780 C CA . ALA A 1 97 ? -12.899 -3.250 9.307 1.00 92.62 97 ALA A CA 1
ATOM 781 C C . ALA A 1 97 ? -13.740 -2.208 10.061 1.00 92.62 97 ALA A C 1
ATOM 783 O O . ALA A 1 97 ? -14.018 -2.392 11.248 1.00 92.62 97 ALA A O 1
ATOM 784 N N . GLY A 1 98 ? -14.106 -1.131 9.368 1.00 92.94 98 GLY A N 1
ATOM 785 C CA . GLY A 1 98 ? -14.801 0.026 9.939 1.00 92.94 98 GLY A CA 1
ATOM 786 C C . GLY A 1 98 ? -16.253 0.166 9.486 1.00 92.94 98 GLY A C 1
ATOM 787 O O . GLY A 1 98 ? -16.886 1.167 9.803 1.00 92.94 98 GLY A O 1
ATOM 788 N N . ALA A 1 99 ? -16.786 -0.802 8.735 1.00 95.00 99 ALA A N 1
ATOM 789 C CA . ALA A 1 99 ? -18.121 -0.710 8.141 1.00 95.00 99 ALA A CA 1
ATOM 790 C C . ALA A 1 99 ? -19.224 -0.460 9.185 1.00 95.00 99 ALA A C 1
ATOM 792 O O . ALA A 1 99 ? -20.013 0.465 9.017 1.00 95.00 99 ALA A O 1
ATOM 793 N N . LEU A 1 100 ? -19.215 -1.212 10.293 1.00 95.12 100 LEU A N 1
ATOM 794 C CA . LEU A 1 100 ? -20.184 -1.037 11.382 1.00 95.12 100 LEU A CA 1
ATOM 795 C C . LEU A 1 100 ? -20.076 0.354 12.022 1.00 95.12 100 LEU A C 1
ATOM 797 O O . LEU A 1 100 ? -21.086 0.991 12.295 1.00 95.12 100 LEU A O 1
ATOM 801 N N . HIS A 1 101 ? -18.852 0.850 12.213 1.00 95.25 101 HIS A N 1
ATOM 802 C CA . HIS A 1 101 ? -18.633 2.200 12.724 1.00 95.25 101 HIS A CA 1
ATOM 803 C C . HIS A 1 101 ? -19.251 3.254 11.809 1.00 95.25 101 HIS A C 1
ATOM 805 O O . HIS A 1 101 ? -19.968 4.129 12.282 1.00 95.25 101 HIS A O 1
ATOM 811 N N . VAL A 1 102 ? -19.009 3.161 10.500 1.00 95.44 102 VAL A N 1
ATOM 812 C CA . VAL A 1 102 ? -19.579 4.098 9.524 1.00 95.44 102 VAL A CA 1
ATOM 813 C C . VAL A 1 102 ? -21.106 4.033 9.528 1.00 95.44 102 VAL A C 1
ATOM 815 O O . VAL A 1 102 ? -21.747 5.080 9.576 1.00 95.44 102 VAL A O 1
ATOM 818 N N . GLU A 1 103 ? -21.684 2.830 9.521 1.00 96.50 103 GLU A N 1
ATOM 819 C CA . GLU A 1 103 ? -23.135 2.622 9.567 1.00 96.50 103 GLU A CA 1
ATOM 820 C C . GLU A 1 103 ? -23.764 3.293 10.794 1.00 96.50 103 GLU A C 1
ATOM 822 O O . GLU A 1 103 ? -24.690 4.092 10.659 1.00 96.50 103 GLU A O 1
ATOM 827 N N . GLU A 1 104 ? -23.216 3.050 11.985 1.00 95.69 104 GLU A N 1
ATOM 828 C CA . G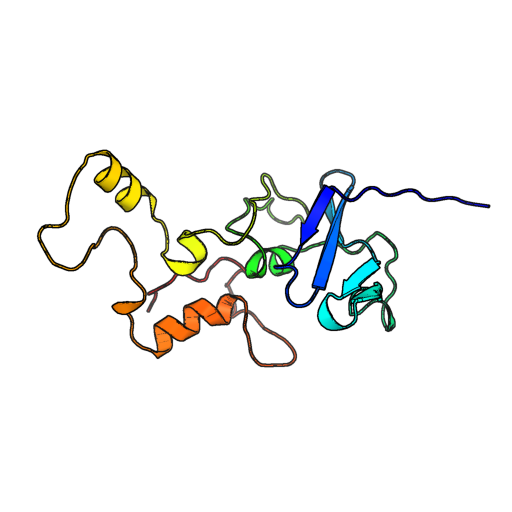LU A 1 104 ? -23.739 3.640 13.213 1.00 95.69 104 GLU A CA 1
ATOM 829 C C . GLU A 1 104 ? -23.581 5.165 13.263 1.00 95.69 104 GLU A C 1
ATOM 831 O O . GLU A 1 104 ? -24.485 5.853 13.739 1.00 95.69 104 GLU A O 1
ATOM 836 N N . ARG A 1 105 ? -22.463 5.723 12.772 1.00 93.62 105 ARG A N 1
ATOM 837 C CA . ARG A 1 105 ? -22.275 7.185 12.734 1.00 93.62 105 ARG A CA 1
ATOM 838 C C . ARG A 1 105 ? -23.235 7.855 11.752 1.00 93.62 105 ARG A C 1
ATOM 840 O O . ARG A 1 105 ? -23.730 8.938 12.049 1.00 93.62 105 ARG A O 1
ATOM 847 N N . LEU A 1 106 ? -23.521 7.217 10.615 1.00 96.25 106 LEU A N 1
ATOM 848 C CA . LEU A 1 106 ? -24.514 7.701 9.649 1.00 96.25 106 LEU A CA 1
ATOM 849 C C . LEU A 1 106 ? -25.949 7.589 10.179 1.00 96.25 106 LEU A C 1
ATOM 851 O O . LEU A 1 106 ? -26.785 8.414 9.828 1.00 96.25 106 LEU A O 1
ATOM 855 N N . ALA A 1 107 ? -26.224 6.611 11.045 1.00 96.62 107 ALA A N 1
ATOM 856 C CA . ALA A 1 107 ? -27.490 6.475 11.766 1.00 96.62 107 ALA A CA 1
ATOM 857 C C . ALA A 1 107 ? -27.587 7.373 13.019 1.00 96.62 107 ALA A C 1
ATOM 859 O O . ALA A 1 107 ? -28.501 7.200 13.824 1.00 96.62 107 ALA A O 1
ATOM 860 N N . GLU A 1 108 ? -26.635 8.295 13.210 1.00 92.56 108 GLU A N 1
ATOM 861 C CA . GLU A 1 108 ? -26.539 9.202 14.365 1.00 92.56 108 GLU A CA 1
ATOM 862 C C . GLU A 1 108 ? -26.468 8.481 15.726 1.00 92.56 108 GLU A C 1
ATOM 864 O O . GLU A 1 108 ? -26.726 9.060 16.785 1.00 92.56 108 GLU A O 1
ATOM 869 N N . PHE A 1 109 ? -26.061 7.209 15.732 1.00 90.56 109 PHE A N 1
ATOM 870 C CA . PHE A 1 109 ? -25.846 6.471 16.965 1.00 90.56 109 PHE A CA 1
ATOM 871 C C . PHE A 1 109 ? -24.546 6.934 17.620 1.00 90.56 109 PHE A C 1
ATOM 873 O O . PHE A 1 109 ? -23.455 6.845 17.046 1.00 90.56 109 PHE A O 1
ATOM 880 N N . THR A 1 110 ? -24.657 7.392 18.862 1.00 85.81 110 THR A N 1
ATOM 881 C CA . THR A 1 110 ? -23.508 7.751 19.693 1.00 85.81 110 THR A CA 1
ATOM 882 C C . THR A 1 110 ? -23.262 6.633 20.707 1.00 85.81 110 THR A C 1
ATOM 884 O O . THR A 1 110 ? -24.208 6.249 21.405 1.00 85.81 110 THR A O 1
ATOM 887 N N . PRO A 1 111 ? -22.029 6.100 20.815 1.00 84.12 111 PRO A N 1
ATOM 888 C CA . PRO A 1 111 ? -21.689 5.132 21.852 1.00 84.12 111 PRO A CA 1
ATOM 889 C C . PRO A 1 111 ? -22.071 5.664 23.240 1.00 84.12 111 PRO A C 1
ATOM 891 O O . PRO A 1 111 ? -21.851 6.835 23.546 1.00 84.12 111 PRO A O 1
ATOM 894 N N . ARG A 1 112 ? -22.675 4.811 24.076 1.00 78.56 112 ARG A N 1
ATOM 895 C CA . ARG A 1 112 ? -23.095 5.196 25.439 1.00 78.56 112 ARG A CA 1
ATOM 896 C C . ARG A 1 112 ? -21.906 5.377 26.381 1.00 78.56 112 ARG A C 1
ATOM 898 O O . ARG A 1 112 ? -21.974 6.189 27.297 1.00 78.56 112 ARG A O 1
ATOM 905 N N . ASP A 1 113 ? -20.847 4.617 26.133 1.00 81.25 113 ASP A N 1
ATOM 906 C CA . ASP A 1 113 ? -19.598 4.657 26.881 1.00 81.25 113 ASP A CA 1
ATOM 907 C C . ASP A 1 113 ? -18.549 5.495 26.142 1.00 81.25 113 ASP A C 1
ATOM 909 O O . ASP A 1 113 ? -18.687 5.817 24.962 1.00 81.25 113 ASP A O 1
ATOM 913 N N . SER A 1 114 ? -17.449 5.814 26.825 1.00 81.06 114 SER A N 1
ATOM 914 C CA . SER A 1 114 ? -16.328 6.559 26.238 1.00 81.06 114 SER A CA 1
ATOM 915 C C . SER A 1 114 ? -15.542 5.782 25.173 1.00 81.06 114 SER A C 1
ATOM 917 O O . SER A 1 114 ? -14.683 6.366 24.512 1.00 81.06 114 SER A O 1
ATOM 919 N N . ILE A 1 115 ? -15.813 4.483 25.007 1.00 87.12 115 ILE A N 1
ATOM 920 C CA . ILE A 1 115 ? -15.137 3.601 24.054 1.00 87.12 115 ILE A CA 1
ATOM 921 C C . ILE A 1 115 ? -16.130 3.164 22.979 1.00 87.12 115 ILE A C 1
ATOM 923 O O . ILE A 1 115 ? -17.136 2.518 23.265 1.00 87.12 115 ILE A O 1
ATOM 927 N N . ASP A 1 116 ? -15.801 3.466 21.727 1.00 90.38 116 ASP A N 1
ATOM 928 C CA . ASP A 1 116 ? -16.507 2.942 20.563 1.00 90.38 116 ASP A CA 1
ATOM 929 C C . ASP A 1 116 ? -16.012 1.521 20.241 1.00 90.38 116 ASP A C 1
ATOM 931 O O . ASP A 1 116 ? -14.850 1.323 19.887 1.00 90.38 116 ASP A O 1
ATOM 935 N N . LEU A 1 117 ? -16.889 0.522 20.371 1.00 89.94 117 LEU A N 1
ATOM 936 C CA . LEU A 1 117 ? -16.564 -0.888 20.115 1.00 89.94 117 LEU A CA 1
ATOM 937 C C . LEU A 1 117 ? -16.654 -1.278 18.632 1.00 89.94 117 LEU A C 1
ATOM 939 O O . LEU A 1 117 ? -16.262 -2.387 18.260 1.00 89.94 117 LEU A O 1
ATOM 943 N N . THR A 1 118 ? -17.155 -0.386 17.779 1.00 92.88 118 THR A N 1
ATOM 944 C CA . THR A 1 118 ? -17.360 -0.654 16.348 1.00 92.88 118 THR A CA 1
ATOM 945 C C . THR A 1 118 ? -16.122 -0.407 15.494 1.00 92.88 118 THR A C 1
ATOM 947 O O . THR A 1 118 ? -16.062 -0.852 14.348 1.00 92.88 118 THR A O 1
ATOM 950 N N . ILE A 1 119 ? -15.104 0.248 16.058 1.00 92.94 119 ILE A N 1
ATOM 951 C CA . ILE A 1 119 ? -13.828 0.540 15.408 1.00 92.94 119 ILE A CA 1
ATOM 952 C C . ILE A 1 119 ? -12.676 0.346 16.391 1.00 92.94 119 ILE A C 1
ATOM 954 O O . ILE A 1 119 ? -12.795 0.628 17.580 1.00 92.94 119 ILE A O 1
ATOM 958 N N . ILE A 1 120 ? -11.520 -0.119 15.913 1.00 92.69 120 ILE A N 1
ATOM 959 C CA . ILE A 1 120 ? -10.332 -0.161 16.771 1.00 92.69 120 ILE A CA 1
ATOM 960 C C . ILE A 1 120 ? -9.787 1.253 16.918 1.00 92.69 120 ILE A C 1
ATOM 962 O O . ILE A 1 120 ? -9.320 1.831 15.944 1.00 92.69 120 ILE A O 1
ATOM 966 N N . ASN A 1 121 ? -9.761 1.788 18.136 1.00 91.88 121 ASN A N 1
ATOM 967 C CA . ASN A 1 121 ? -8.993 2.988 18.449 1.00 91.88 121 ASN A CA 1
ATOM 968 C C . ASN A 1 121 ? -7.618 2.604 19.016 1.00 91.88 121 ASN A C 1
ATOM 970 O O . ASN A 1 121 ? -7.514 1.912 20.029 1.00 91.88 121 ASN A O 1
ATOM 974 N N . GLN A 1 122 ? -6.553 3.071 18.365 1.00 90.38 122 GLN A N 1
ATOM 975 C CA . GLN A 1 122 ? -5.173 2.754 18.740 1.00 90.38 122 GLN A CA 1
ATOM 976 C C . GLN A 1 122 ? -4.802 3.263 20.133 1.00 90.38 122 GLN A C 1
ATOM 978 O O . GLN A 1 122 ? -3.972 2.644 20.794 1.00 90.38 122 GLN A O 1
ATOM 983 N N . THR A 1 123 ? -5.436 4.338 20.612 1.00 90.50 123 THR A N 1
ATOM 984 C CA . THR A 1 123 ? -5.168 4.889 21.950 1.00 90.50 123 THR A CA 1
ATOM 985 C C . THR A 1 123 ? -5.568 3.935 23.077 1.00 90.50 123 THR A C 1
ATOM 987 O O . THR A 1 123 ? -5.068 4.068 24.191 1.00 90.50 123 THR A O 1
ATOM 990 N N . HIS A 1 124 ? -6.430 2.954 22.793 1.00 90.62 124 HIS A N 1
ATOM 991 C CA . HIS A 1 124 ? -6.846 1.919 23.742 1.00 90.62 124 HIS A CA 1
ATOM 992 C C . HIS A 1 124 ? -5.991 0.645 23.660 1.00 90.62 124 HIS A C 1
ATOM 994 O O . HIS A 1 124 ? -6.189 -0.282 24.444 1.00 90.62 124 HIS A O 1
ATOM 1000 N N . LEU A 1 125 ? -5.038 0.572 22.726 1.00 91.00 125 LEU A N 1
ATOM 1001 C CA . LEU A 1 125 ? -4.126 -0.562 22.591 1.00 91.00 125 LEU A CA 1
ATOM 1002 C C . LEU A 1 125 ? -2.879 -0.375 23.465 1.00 91.00 125 LEU A C 1
ATOM 1004 O O . LEU A 1 125 ? -2.441 0.750 23.713 1.00 91.00 125 LEU A O 1
ATOM 1008 N N . SER A 1 126 ? -2.244 -1.479 23.872 1.00 94.19 126 SER A N 1
ATOM 1009 C CA . SER A 1 126 ? -0.911 -1.415 24.484 1.00 94.19 126 SER A CA 1
ATOM 1010 C C . SER A 1 126 ? 0.096 -0.773 23.524 1.00 94.19 126 SER A C 1
ATOM 1012 O O . SER A 1 126 ? -0.035 -0.884 22.305 1.00 94.19 126 SER A O 1
ATOM 1014 N N . ILE A 1 127 ? 1.157 -0.163 24.059 1.00 93.69 127 ILE A N 1
ATOM 1015 C CA . ILE A 1 127 ? 2.211 0.467 23.245 1.00 93.69 127 ILE A CA 1
ATOM 1016 C C . ILE A 1 127 ? 2.790 -0.500 22.202 1.00 93.69 127 ILE A C 1
ATOM 1018 O O . ILE A 1 127 ? 2.981 -0.119 21.051 1.00 93.69 127 ILE A O 1
ATOM 1022 N N . SER A 1 128 ? 3.004 -1.767 22.570 1.00 93.19 128 SER A N 1
ATOM 1023 C CA . SER A 1 128 ? 3.459 -2.797 21.628 1.00 93.19 128 SER A CA 1
ATOM 1024 C C . SER A 1 128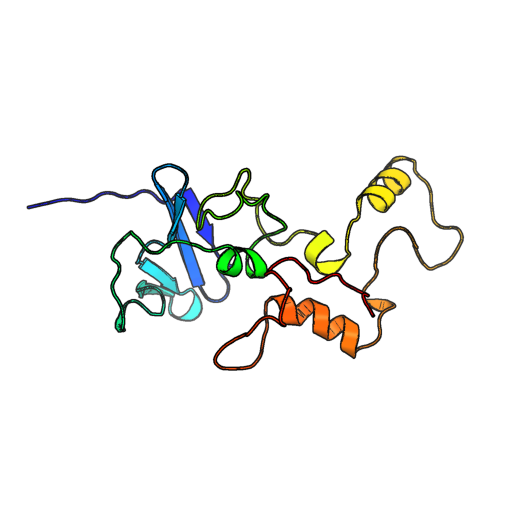 ? 2.506 -2.961 20.440 1.00 93.19 128 SER A C 1
ATOM 1026 O O . SER A 1 128 ? 2.945 -2.964 19.297 1.00 93.19 128 SER A O 1
ATOM 1028 N N . ARG A 1 129 ? 1.194 -3.004 20.689 1.00 93.25 129 ARG A N 1
ATOM 1029 C CA . ARG A 1 129 ? 0.176 -3.137 19.641 1.00 93.25 129 ARG A CA 1
ATOM 1030 C C . ARG A 1 129 ? 0.011 -1.880 18.796 1.00 93.25 129 ARG A C 1
ATOM 1032 O O . ARG A 1 129 ? -0.312 -1.996 17.619 1.00 93.25 129 ARG A O 1
ATOM 1039 N N . GLN A 1 130 ? 0.257 -0.699 19.357 1.00 93.56 130 GLN A N 1
ATOM 1040 C CA . GLN A 1 130 ? 0.323 0.536 18.571 1.00 93.56 130 GLN A CA 1
ATOM 1041 C C . GLN A 1 130 ? 1.512 0.497 17.599 1.00 93.56 130 GLN A C 1
ATOM 1043 O O . GLN A 1 130 ? 1.366 0.820 16.422 1.00 93.56 130 GLN A O 1
ATOM 1048 N N . ILE A 1 131 ? 2.675 0.029 18.064 1.00 92.31 131 ILE A N 1
ATOM 1049 C CA . ILE A 1 131 ? 3.876 -0.117 17.231 1.00 92.31 131 ILE A CA 1
ATOM 1050 C C . ILE A 1 131 ? 3.670 -1.166 16.129 1.00 92.31 131 ILE A C 1
ATOM 1052 O O . ILE A 1 131 ? 4.056 -0.907 14.988 1.00 92.31 131 ILE A O 1
ATOM 1056 N N . ASP A 1 132 ? 3.020 -2.296 16.431 1.00 92.00 132 ASP A N 1
ATOM 1057 C CA . ASP A 1 132 ? 2.703 -3.342 15.445 1.00 92.00 132 ASP A CA 1
ATOM 1058 C C . ASP A 1 132 ? 1.969 -2.768 14.216 1.00 92.00 132 ASP A C 1
ATOM 1060 O O . ASP A 1 132 ? 2.248 -3.155 13.080 1.00 92.00 132 ASP A O 1
ATOM 1064 N N . VAL A 1 133 ? 1.057 -1.806 14.421 1.00 92.62 133 VAL A N 1
ATOM 1065 C CA . VAL A 1 133 ? 0.331 -1.149 13.323 1.00 92.62 133 VAL A CA 1
ATOM 1066 C C . VAL A 1 133 ? 1.289 -0.385 12.408 1.00 92.62 133 VAL A C 1
ATOM 1068 O O . VAL A 1 133 ? 1.198 -0.512 11.187 1.00 92.62 133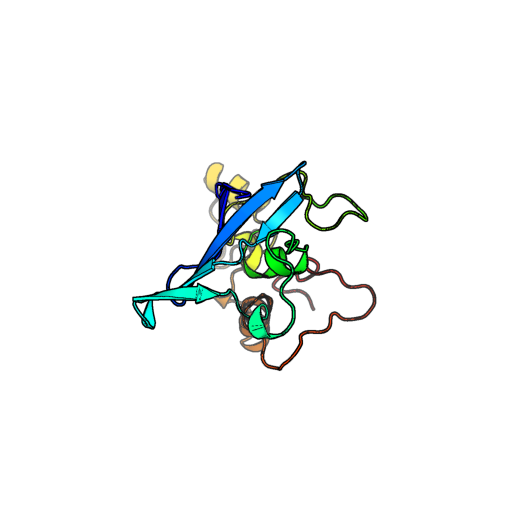 VAL A O 1
ATOM 1071 N N . CYS A 1 134 ? 2.233 0.366 12.975 1.00 91.00 134 CYS A N 1
ATOM 1072 C CA . CYS A 1 134 ? 3.230 1.129 12.221 1.00 91.00 134 CYS A CA 1
ATOM 1073 C C . CYS A 1 134 ? 4.220 0.213 11.480 1.00 91.00 134 CYS A C 1
ATOM 1075 O O . CYS A 1 134 ? 4.661 0.519 10.366 1.00 91.00 134 CYS A O 1
ATOM 1077 N N . GLN A 1 135 ? 4.549 -0.931 12.081 1.00 90.56 135 GLN A N 1
ATOM 1078 C CA . GLN A 1 135 ? 5.487 -1.914 11.539 1.00 90.56 135 GLN A CA 1
ATOM 1079 C C . GLN A 1 135 ? 4.947 -2.697 10.338 1.00 90.56 135 GLN A C 1
ATOM 1081 O O . GLN A 1 135 ? 5.700 -3.442 9.722 1.00 90.56 135 GLN A O 1
ATOM 1086 N N . GLN A 1 136 ? 3.697 -2.481 9.926 1.00 89.25 136 GLN A N 1
ATOM 1087 C CA . GLN A 1 136 ? 3.222 -2.957 8.624 1.00 89.25 136 GLN A CA 1
ATOM 1088 C C . GLN A 1 136 ? 4.049 -2.387 7.462 1.00 89.25 136 GLN A C 1
ATOM 1090 O O . GLN A 1 136 ? 4.294 -3.090 6.485 1.00 89.25 136 GLN A O 1
ATOM 1095 N N . SER A 1 137 ? 4.496 -1.131 7.589 1.00 89.19 137 SER A N 1
ATOM 1096 C CA . SER A 1 137 ? 5.275 -0.431 6.557 1.00 89.19 137 SER A CA 1
ATOM 1097 C C . SER A 1 137 ? 6.664 -0.018 7.039 1.00 89.19 137 SER A C 1
ATOM 1099 O O . SER A 1 137 ? 7.621 -0.043 6.267 1.00 89.19 137 SER A O 1
ATOM 1101 N N . HIS A 1 138 ? 6.798 0.360 8.312 1.00 88.88 138 HIS A N 1
ATOM 1102 C CA . HIS A 1 138 ? 8.048 0.849 8.893 1.00 88.88 138 HIS A CA 1
ATOM 1103 C C . HIS A 1 138 ? 8.773 -0.259 9.661 1.00 88.88 138 HIS A C 1
ATOM 1105 O O . HIS A 1 138 ? 8.917 -0.208 10.881 1.00 88.88 138 HIS A O 1
ATOM 1111 N N . THR A 1 139 ? 9.217 -1.283 8.932 1.00 84.12 139 THR A N 1
ATOM 1112 C CA . THR A 1 139 ? 9.968 -2.409 9.499 1.00 84.12 139 THR A CA 1
ATOM 1113 C C . THR A 1 139 ? 11.452 -2.093 9.653 1.00 84.12 139 THR A C 1
ATOM 1115 O O . THR A 1 139 ? 12.048 -1.442 8.793 1.00 84.12 139 THR A O 1
ATOM 1118 N N . THR A 1 140 ? 12.075 -2.645 10.691 1.00 74.19 140 THR A N 1
ATOM 1119 C CA . THR A 1 140 ? 13.532 -2.622 10.881 1.00 74.19 140 THR A CA 1
ATOM 1120 C C . THR A 1 140 ? 14.163 -3.873 10.267 1.00 74.19 140 THR A C 1
ATOM 1122 O O . THR A 1 140 ? 13.644 -4.972 10.446 1.00 74.19 140 THR A O 1
ATOM 1125 N N . GLY A 1 141 ? 15.299 -3.728 9.581 1.00 75.00 141 GLY A N 1
ATOM 1126 C CA . GLY A 1 141 ? 16.072 -4.845 9.024 1.00 75.00 141 GLY A CA 1
ATOM 1127 C C . GLY A 1 141 ? 16.265 -4.764 7.509 1.00 75.00 141 GLY A C 1
ATOM 1128 O O . GLY A 1 141 ? 15.635 -3.962 6.826 1.00 75.00 141 GLY A O 1
ATOM 1129 N N . ALA A 1 142 ? 17.169 -5.591 6.979 1.00 72.44 142 ALA A N 1
ATOM 1130 C CA . ALA A 1 142 ? 17.487 -5.620 5.546 1.00 72.44 142 ALA A CA 1
ATOM 1131 C C . ALA A 1 142 ? 16.418 -6.339 4.703 1.00 72.44 142 ALA A C 1
ATOM 1133 O O . ALA A 1 142 ? 16.328 -6.119 3.496 1.00 72.44 142 ALA A O 1
ATOM 1134 N N . ALA A 1 143 ? 1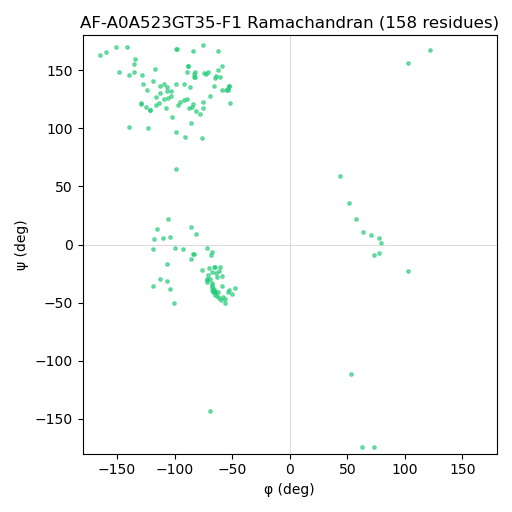5.620 -7.200 5.337 1.00 76.81 143 ALA A N 1
ATOM 1135 C CA . ALA A 1 143 ? 14.537 -7.940 4.714 1.00 76.81 143 ALA A CA 1
ATOM 1136 C C . ALA A 1 143 ? 13.417 -8.182 5.728 1.00 76.81 143 ALA A C 1
ATOM 1138 O O . ALA A 1 143 ? 13.662 -8.363 6.920 1.00 76.81 143 ALA A O 1
ATOM 1139 N N . THR A 1 144 ? 12.186 -8.230 5.233 1.00 80.00 144 THR A N 1
ATOM 1140 C CA . THR A 1 144 ? 11.013 -8.624 6.012 1.00 80.00 144 THR A CA 1
ATOM 1141 C C . THR A 1 144 ? 10.566 -9.991 5.517 1.00 80.00 144 THR A C 1
ATOM 1143 O O . THR A 1 144 ? 10.284 -10.136 4.327 1.00 80.00 144 THR A O 1
ATOM 1146 N N . VAL A 1 145 ? 10.447 -10.962 6.417 1.00 85.19 145 VAL A N 1
ATOM 1147 C CA . VAL A 1 145 ? 9.978 -12.318 6.107 1.00 85.19 145 VAL A CA 1
ATOM 1148 C C . VAL A 1 145 ? 8.625 -12.526 6.778 1.00 85.19 145 VAL A C 1
ATOM 1150 O O . VAL A 1 145 ? 8.464 -12.215 7.958 1.00 85.19 145 VAL A O 1
ATOM 1153 N N . LEU A 1 146 ? 7.640 -13.005 6.017 1.00 87.12 146 LEU A N 1
ATOM 1154 C CA . LEU A 1 146 ? 6.329 -13.346 6.564 1.00 87.12 146 LEU A CA 1
ATOM 1155 C C . LEU A 1 146 ? 6.425 -14.651 7.359 1.00 87.12 146 LEU A C 1
ATOM 1157 O O . LEU A 1 146 ? 7.203 -15.540 7.015 1.00 87.12 146 LEU A O 1
ATOM 1161 N N . LYS A 1 147 ? 5.619 -14.770 8.417 1.00 88.94 147 LYS A N 1
ATOM 1162 C CA . LYS A 1 147 ? 5.447 -16.053 9.109 1.00 88.94 147 LYS A CA 1
ATOM 1163 C C . LYS A 1 147 ? 4.833 -17.071 8.147 1.00 88.94 147 LYS A C 1
ATOM 1165 O O . LYS A 1 147 ? 4.065 -16.702 7.260 1.00 88.94 147 LYS A O 1
ATOM 1170 N N . GLU A 1 148 ? 5.150 -18.344 8.353 1.00 93.00 148 GLU A N 1
ATOM 1171 C CA . GLU A 1 148 ? 4.577 -19.434 7.568 1.00 93.00 148 GLU A CA 1
ATOM 1172 C C . GLU A 1 148 ? 3.040 -19.374 7.570 1.00 93.00 148 GLU A C 1
ATOM 1174 O O . GLU A 1 148 ? 2.416 -19.075 8.591 1.00 93.00 148 GLU A O 1
ATOM 1179 N N . GLY A 1 149 ? 2.440 -19.591 6.398 1.00 91.75 149 GLY A N 1
ATOM 1180 C CA . GLY A 1 149 ? 0.990 -19.522 6.208 1.00 91.75 149 GLY A CA 1
ATOM 1181 C C . GLY A 1 149 ? 0.384 -18.114 6.273 1.00 91.75 149 GLY A C 1
ATOM 1182 O O . GLY A 1 149 ? -0.838 -18.007 6.285 1.00 91.75 149 GLY A O 1
ATOM 1183 N N . ARG A 1 150 ? 1.190 -17.041 6.325 1.00 90.62 150 ARG A N 1
ATOM 1184 C CA . ARG A 1 150 ? 0.702 -15.651 6.326 1.00 90.62 150 ARG A CA 1
ATOM 1185 C C . ARG A 1 150 ? 1.011 -14.935 5.015 1.00 90.62 150 ARG A C 1
ATOM 1187 O O . ARG A 1 150 ? 2.119 -15.034 4.494 1.00 90.62 150 ARG A O 1
ATOM 1194 N N . GLY A 1 151 ? 0.041 -14.168 4.529 1.00 89.94 151 GLY A N 1
ATOM 1195 C CA . GLY A 1 151 ? 0.144 -13.264 3.388 1.00 89.94 151 GLY A CA 1
ATOM 1196 C C . GLY A 1 151 ? 0.398 -11.803 3.777 1.00 89.94 151 GLY A C 1
ATOM 1197 O O . GLY A 1 151 ? 0.258 -11.401 4.935 1.00 89.94 151 GLY A O 1
ATOM 1198 N N . ASP A 1 152 ? 0.734 -10.983 2.775 1.00 90.38 152 ASP A N 1
ATOM 1199 C CA . ASP A 1 152 ? 1.096 -9.564 2.941 1.00 90.38 152 ASP A CA 1
ATOM 1200 C C . ASP A 1 152 ? -0.022 -8.697 3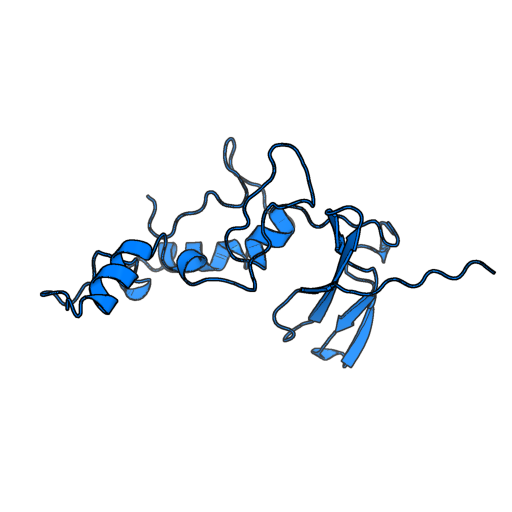.565 1.00 90.38 152 ASP A C 1
ATOM 1202 O O . ASP A 1 152 ? 0.244 -7.612 4.083 1.00 90.38 152 ASP A O 1
ATOM 1206 N N . PHE A 1 153 ? -1.275 -9.163 3.528 1.00 90.94 153 PHE A N 1
ATOM 1207 C CA . PHE A 1 153 ? -2.451 -8.433 4.011 1.00 90.94 153 PHE A CA 1
ATOM 1208 C C . PHE A 1 153 ? -3.136 -9.108 5.202 1.00 90.94 153 PHE A C 1
ATOM 1210 O O . PHE A 1 153 ? -4.244 -8.715 5.559 1.00 90.94 153 PHE A O 1
ATOM 1217 N N . ASP A 1 154 ? -2.497 -10.086 5.851 1.00 91.25 154 ASP A N 1
ATOM 1218 C CA . ASP A 1 154 ? -3.109 -10.839 6.956 1.00 91.25 154 ASP A CA 1
ATOM 1219 C C . ASP A 1 154 ? -2.997 -10.145 8.313 1.00 91.25 154 ASP A C 1
ATOM 1221 O O . ASP A 1 154 ? -3.554 -10.620 9.303 1.00 91.25 154 ASP A O 1
ATOM 1225 N N . PHE A 1 155 ? -2.246 -9.050 8.417 1.00 91.50 155 PHE A N 1
ATOM 1226 C CA . PHE A 1 155 ? -2.180 -8.297 9.662 1.00 91.50 155 PHE A CA 1
ATOM 1227 C C . PHE A 1 155 ? -3.544 -7.669 9.988 1.00 91.50 155 PHE A C 1
ATOM 1229 O O . PHE A 1 155 ? -4.217 -7.104 9.119 1.00 91.50 155 PHE A O 1
ATOM 1236 N N . ARG A 1 156 ? -3.957 -7.762 11.255 1.00 90.25 156 ARG A N 1
ATOM 1237 C CA . ARG A 1 156 ? -5.178 -7.140 11.776 1.00 90.25 156 ARG A CA 1
ATOM 1238 C C . ARG A 1 156 ? -4.832 -6.348 13.041 1.00 90.25 156 ARG A C 1
ATOM 1240 O O . ARG A 1 156 ? -4.333 -6.954 13.992 1.00 90.25 156 ARG A O 1
ATOM 1247 N N . PRO A 1 157 ? -5.088 -5.026 13.084 1.00 90.56 157 PRO A N 1
ATOM 1248 C CA . PRO A 1 157 ? -4.906 -4.237 14.299 1.00 90.56 157 PRO A CA 1
ATOM 1249 C C . PRO A 1 157 ? -5.672 -4.849 15.481 1.00 90.56 157 PRO A C 1
ATOM 1251 O O . PRO A 1 157 ? -6.838 -5.222 15.343 1.00 90.56 157 PRO A O 1
ATOM 1254 N N . GLY A 1 158 ? -5.006 -4.977 16.632 1.00 83.56 158 GLY A N 1
ATOM 1255 C CA . GLY A 1 158 ? -5.601 -5.529 17.855 1.00 83.56 158 GLY A CA 1
ATOM 1256 C C . GLY A 1 158 ? -5.739 -7.058 17.910 1.00 83.56 158 GLY A C 1
ATOM 1257 O O . GLY A 1 158 ? -6.320 -7.557 18.869 1.00 83.56 158 GLY A O 1
ATOM 1258 N N . GLN A 1 159 ? -5.221 -7.814 16.931 1.00 80.44 159 GLN A N 1
ATOM 1259 C CA . GLN A 1 159 ? -5.164 -9.283 17.026 1.00 80.44 159 GLN A CA 1
ATOM 1260 C C . GLN A 1 159 ? -4.231 -9.731 18.165 1.00 80.44 159 GLN A C 1
ATOM 1262 O O . GLN A 1 159 ? -3.198 -9.098 18.382 1.00 80.44 159 GLN A O 1
ATOM 1267 N N . THR A 1 160 ? -4.582 -10.810 18.872 1.00 54.75 160 THR A N 1
ATOM 1268 C CA . THR A 1 160 ? -3.725 -11.484 19.866 1.00 54.75 160 THR A CA 1
ATOM 1269 C C . THR A 1 160 ? -2.697 -12.377 19.194 1.00 54.75 160 THR A C 1
ATOM 1271 O O . THR A 1 160 ? -3.120 -13.217 18.371 1.00 54.75 160 THR A O 1
#

Solvent-accessible surface area (backbone atoms only — not comparable to full-atom values): 9838 Å² total; per-residue (Å²): 135,91,84,87,89,81,72,67,76,47,76,46,68,92,45,74,63,32,35,39,33,24,26,74,56,98,68,28,33,18,39,44,50,56,23,43,28,52,83,76,70,42,79,45,69,37,93,57,45,91,81,53,71,59,63,70,67,39,64,41,38,65,67,58,38,43,56,58,26,37,86,55,46,73,42,86,98,47,77,23,33,52,83,44,78,62,82,44,76,46,69,46,70,61,23,27,80,42,65,63,35,53,52,37,54,76,68,70,54,70,66,94,55,99,64,62,86,47,39,55,58,59,89,80,44,56,71,69,56,45,48,55,48,53,42,63,59,66,63,85,75,98,69,87,80,73,58,89,97,54,62,74,77,67,79,55,60,86,67,131

Mean predicted aligned error: 5.2 Å

Secondary structure (DSSP, 8-state):
---------EEES-SSSEEEEEEEETTEEEE-SEEEETTTTEEEEPTTTTT---TT-EE--HHHHHHHSS---BPTT-SS-BS----S--THHHHS--HHHHHHHHTTPPPSSSS-TTS--GGGS-HHHHHHHHTTTS--SS---PPTT--TT---TT--

Foldseek 3Di:
DDDDDFDFPDWWDPPPAKIWTWGADPQFIWTAQWIQGNVVRDIDGDPPCVPPPPHGPHTDFPLNCQQTADDFADDPPDGRHTPDGHHGHDPCLQKNDQPQVVVCVVVVHDDPDPDDPSTDDLVPDDPVLVVVSVCLHDPDDPDDDDDPPDDSNPDGRPDD

pLDDT: mean 90.08, std 6.14, range [52.62, 96.62]

Radius of gyration: 19.01 Å; Cα contacts (8 Å, |Δi|>4): 217; chains: 1; bounding box: 50×37×60 Å

Sequence (160 aa):
MHSLIRKFDFVLGSGNAARAYVTVNNGELHELPLRWFSRRTGWALSPGYERNNVRFDRTLTSRCMSCHNAYPEQIPFVSGKFINVPEGISCERCHRAGALHVEERLAEFTPRDSIDLTIINQTHLSISRQIDVCQQSHTTGAATVLKEGRGDFDFRPGQT